Protein AF-A0A9P0MZ44-F1 (afdb_monomer)

pLDDT: mean 76.86, std 17.38, range [41.69, 95.56]

Sequence (91 aa):
MDCVQNLASCGDMRFFDIVFFLLYIVGFVLSKKDCPKQCDKTYNPVCGMVADKHGHWTKKIFKNECKMRNKNKCEKGKYIPCDSDLEPEEL

InterPro domains:
  IPR002350 Kazal domain [PS51465] (29-84)
  IPR036058 Kazal domain superfamily [SSF100895] (24-76)

Structure (mmCIF, N/CA/C/O backbone):
data_AF-A0A9P0MZ44-F1
#
_entry.id   AF-A0A9P0MZ44-F1
#
loop_
_atom_site.group_PDB
_atom_site.id
_atom_site.type_symbol
_atom_site.label_atom_id
_atom_site.label_alt_id
_atom_site.label_comp_id
_atom_site.label_asym_id
_atom_site.label_entity_id
_atom_site.label_seq_id
_atom_site.pdbx_PDB_ins_code
_atom_site.Cartn_x
_atom_site.Cartn_y
_atom_site.Cartn_z
_atom_site.occupancy
_atom_site.B_iso_or_equiv
_atom_site.auth_seq_id
_atom_site.auth_comp_id
_atom_site.auth_asym_id
_atom_site.auth_atom_id
_atom_site.pdbx_PDB_model_num
ATOM 1 N N . MET A 1 1 ? -12.314 20.856 -65.196 1.00 44.75 1 MET A N 1
ATOM 2 C CA . MET A 1 1 ? -11.976 19.834 -66.198 1.00 44.75 1 MET A CA 1
ATOM 3 C C . MET A 1 1 ? -10.769 19.077 -65.665 1.00 44.75 1 MET A C 1
ATOM 5 O O . MET A 1 1 ? -9.736 19.706 -65.519 1.00 44.75 1 MET A O 1
ATOM 9 N N . ASP A 1 2 ? -10.807 17.833 -65.198 1.00 41.69 2 ASP A N 1
ATOM 10 C CA . ASP A 1 2 ? -11.872 16.841 -65.050 1.00 41.69 2 ASP A CA 1
ATOM 11 C C . ASP A 1 2 ? -11.438 15.848 -63.955 1.00 41.69 2 ASP A C 1
ATOM 13 O O . ASP A 1 2 ? -10.277 15.447 -63.900 1.00 41.69 2 ASP A O 1
ATOM 17 N N . CYS A 1 3 ? -12.363 15.451 -63.079 1.00 48.16 3 CYS A N 1
ATOM 18 C CA . CYS A 1 3 ? -12.199 14.280 -62.219 1.00 48.16 3 CYS A CA 1
ATOM 19 C C . CYS A 1 3 ? -12.681 13.074 -63.042 1.00 48.16 3 CYS A C 1
ATOM 21 O O . CYS A 1 3 ? -13.888 12.905 -63.209 1.00 48.16 3 CYS A O 1
ATOM 23 N N . VAL A 1 4 ? -11.768 12.278 -63.612 1.00 52.56 4 VAL A N 1
ATOM 24 C CA . VAL A 1 4 ? -12.119 11.084 -64.404 1.00 52.56 4 VAL A CA 1
ATOM 25 C C . VAL A 1 4 ? -11.659 9.810 -63.699 1.00 52.56 4 VAL A C 1
ATOM 27 O O . VAL A 1 4 ? -10.472 9.548 -63.555 1.00 52.56 4 VAL A O 1
ATOM 30 N N . GLN A 1 5 ? -12.677 9.049 -63.289 1.00 56.38 5 GLN A N 1
ATOM 31 C CA . GLN A 1 5 ? -12.761 7.593 -63.142 1.00 56.38 5 GLN A CA 1
ATOM 32 C C . GLN A 1 5 ? -11.648 6.883 -62.358 1.00 56.38 5 GLN A C 1
ATOM 34 O O . GLN A 1 5 ? -10.677 6.398 -62.923 1.00 56.38 5 GLN A O 1
ATOM 39 N N . ASN A 1 6 ? -11.898 6.667 -61.066 1.00 41.94 6 ASN A N 1
ATOM 40 C CA . ASN A 1 6 ? -12.036 5.321 -60.497 1.00 41.94 6 ASN A CA 1
ATOM 41 C C . ASN A 1 6 ? -12.754 5.427 -59.139 1.00 41.94 6 ASN A C 1
ATOM 43 O O . ASN A 1 6 ? -12.535 6.371 -58.381 1.00 41.94 6 ASN A O 1
ATOM 47 N N . LEU A 1 7 ? -13.702 4.522 -58.887 1.00 49.25 7 LEU A N 1
ATOM 48 C CA . LEU A 1 7 ? -14.627 4.571 -57.753 1.00 49.25 7 LEU A CA 1
ATOM 49 C C . LEU A 1 7 ? -13.897 4.674 -56.395 1.00 49.25 7 LEU A C 1
ATOM 51 O O . LEU A 1 7 ? -13.044 3.849 -56.088 1.00 49.25 7 LEU A O 1
ATOM 55 N N . ALA A 1 8 ? -14.354 5.627 -55.572 1.00 45.31 8 ALA A N 1
ATOM 56 C CA . ALA A 1 8 ? -14.135 5.774 -54.126 1.00 45.31 8 ALA A CA 1
ATOM 57 C C . ALA A 1 8 ? -12.789 6.347 -53.633 1.00 45.31 8 ALA A C 1
ATOM 59 O O . ALA A 1 8 ? -12.041 5.664 -52.947 1.00 45.31 8 ALA A O 1
ATOM 60 N N . SER A 1 9 ? -12.526 7.644 -53.839 1.00 46.22 9 SER A N 1
ATOM 61 C CA . SER A 1 9 ? -11.701 8.408 -52.880 1.00 46.22 9 SER A CA 1
ATOM 62 C C . SER A 1 9 ? -11.864 9.923 -53.040 1.00 46.22 9 SER A C 1
ATOM 64 O O . SER A 1 9 ? -10.979 10.618 -53.527 1.00 46.22 9 SER A O 1
ATOM 66 N N . CYS A 1 10 ? -12.995 10.456 -52.586 1.00 49.00 10 CYS A N 1
ATOM 67 C CA . CYS A 1 10 ? -13.061 11.846 -52.128 1.00 49.00 10 CYS A CA 1
ATOM 68 C C . CYS A 1 10 ? -13.744 11.843 -50.750 1.00 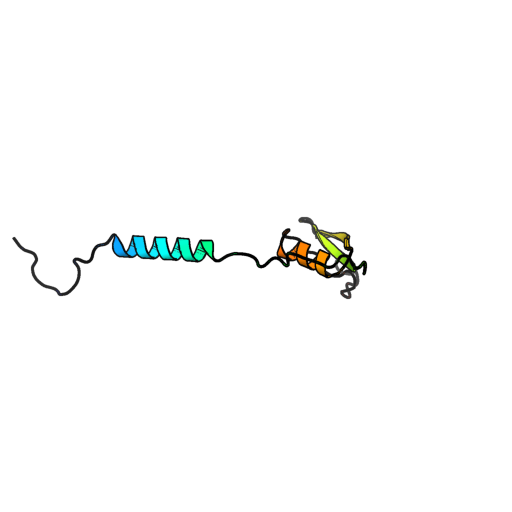49.00 10 CYS A C 1
ATOM 70 O O . CYS A 1 10 ? -14.831 12.378 -50.566 1.00 49.00 10 CYS A O 1
ATOM 72 N N . GLY A 1 11 ? -13.168 11.068 -49.822 1.00 46.88 11 GLY A N 1
ATOM 73 C CA . GLY A 1 11 ? -13.637 10.919 -48.445 1.00 46.88 11 GLY A CA 1
ATOM 74 C C . GLY A 1 11 ? -12.813 11.800 -47.510 1.00 46.88 11 GLY A C 1
ATOM 75 O O . GLY A 1 11 ? -11.591 11.706 -47.486 1.00 46.88 11 GLY A O 1
ATOM 76 N N . ASP A 1 12 ? -13.507 12.661 -46.778 1.00 57.72 12 ASP A N 1
ATOM 77 C CA . ASP A 1 12 ? -13.032 13.679 -45.839 1.00 57.72 12 ASP A CA 1
ATOM 78 C C . ASP A 1 12 ? -11.902 13.190 -44.901 1.00 57.72 12 ASP A C 1
ATOM 80 O O . ASP A 1 12 ? -12.135 12.482 -43.918 1.00 57.72 12 ASP A O 1
ATOM 84 N N . MET A 1 13 ? -10.655 13.585 -45.185 1.00 54.09 13 MET A N 1
ATOM 85 C CA . MET A 1 13 ? -9.450 13.167 -44.442 1.00 54.09 13 MET A CA 1
ATOM 86 C C . MET A 1 13 ? -9.512 13.540 -42.945 1.00 54.09 13 MET A C 1
ATOM 88 O O . MET A 1 13 ? -8.862 12.905 -4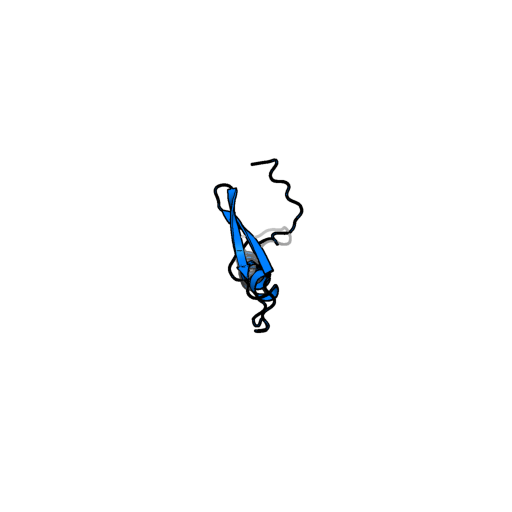2.124 1.00 54.09 13 MET A O 1
ATOM 92 N N . ARG A 1 14 ? -10.359 14.512 -42.568 1.00 60.66 14 ARG A N 1
ATOM 93 C CA . ARG A 1 14 ? -10.567 14.943 -41.174 1.00 60.66 14 ARG A CA 1
ATOM 94 C C . ARG A 1 14 ? -11.408 13.979 -40.341 1.00 60.66 14 ARG A C 1
ATOM 96 O O . ARG A 1 14 ? -11.347 14.026 -39.116 1.00 60.66 14 ARG A O 1
ATOM 103 N N . PHE A 1 15 ? -12.222 13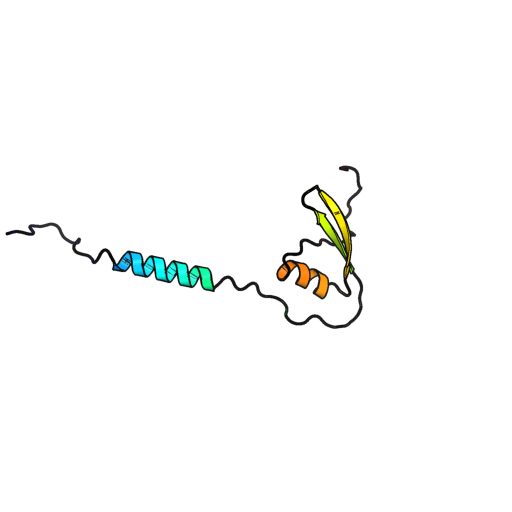.135 -40.974 1.00 63.06 15 PHE A N 1
ATOM 104 C CA . PHE A 1 15 ? -13.147 12.263 -40.253 1.00 63.06 15 PHE A CA 1
ATOM 105 C C . PHE A 1 15 ? -12.401 11.175 -39.473 1.00 63.06 15 PHE A C 1
ATOM 107 O O . PHE A 1 15 ? -12.694 10.938 -38.303 1.00 63.06 15 PHE A O 1
ATOM 114 N N . PHE A 1 16 ? -11.388 10.565 -40.093 1.00 64.06 16 PHE A N 1
ATOM 115 C CA . PHE A 1 16 ? -10.577 9.532 -39.450 1.00 64.06 16 PHE A CA 1
ATOM 116 C C . PHE A 1 16 ? -9.751 10.088 -38.288 1.00 64.06 16 PHE A C 1
ATOM 118 O O . PHE A 1 16 ? -9.727 9.465 -37.229 1.00 64.06 16 PHE A O 1
ATOM 125 N N . ASP A 1 17 ? -9.170 11.281 -38.428 1.00 72.00 17 ASP A N 1
ATOM 126 C CA . ASP A 1 17 ? -8.431 11.938 -37.342 1.00 72.00 17 ASP A CA 1
ATOM 127 C C . ASP A 1 17 ? -9.331 12.230 -36.137 1.00 72.00 17 ASP A C 1
ATOM 129 O O . ASP A 1 17 ? -8.954 11.959 -34.997 1.00 72.00 17 ASP A O 1
ATOM 133 N N . ILE A 1 18 ? -10.552 12.721 -36.378 1.00 74.81 18 ILE A N 1
ATOM 134 C CA . ILE A 1 18 ? -11.537 12.969 -35.317 1.00 74.81 18 ILE A CA 1
ATOM 135 C C . ILE A 1 18 ? -11.911 11.659 -34.618 1.00 74.81 18 ILE A C 1
ATOM 137 O O . ILE A 1 18 ? -11.951 11.614 -33.390 1.00 74.81 18 ILE A O 1
ATOM 141 N N . VAL A 1 19 ? -12.144 10.579 -35.367 1.00 82.25 19 VAL A N 1
ATOM 142 C CA . VAL A 1 19 ? -12.468 9.267 -34.790 1.00 82.25 19 VAL A CA 1
ATOM 143 C C . VAL A 1 19 ? -11.303 8.731 -33.957 1.00 82.25 19 VAL A C 1
ATOM 145 O O . VAL A 1 19 ? -11.523 8.295 -32.830 1.00 82.25 19 VAL A O 1
ATOM 148 N N . PHE A 1 20 ? -10.064 8.820 -34.445 1.00 78.62 20 PHE A N 1
ATOM 149 C CA . PHE A 1 20 ? -8.876 8.416 -33.687 1.00 78.62 20 PHE A CA 1
ATOM 150 C C . PHE A 1 20 ? -8.691 9.244 -32.414 1.00 78.62 20 PHE A C 1
ATOM 152 O O . PHE A 1 20 ? -8.431 8.676 -31.354 1.00 78.62 20 PHE A O 1
ATOM 159 N N . PHE A 1 21 ? -8.882 10.564 -32.484 1.00 77.12 21 PHE A N 1
ATOM 160 C CA . PHE A 1 21 ? -8.844 11.431 -31.308 1.00 77.12 21 PHE A CA 1
ATOM 161 C C . PHE A 1 21 ? -9.932 11.064 -30.299 1.00 77.12 21 PHE A C 1
ATOM 163 O O . PHE A 1 21 ? -9.642 10.935 -29.113 1.00 77.12 21 PHE A O 1
ATOM 170 N N . LEU A 1 22 ? -11.170 10.839 -30.743 1.00 77.88 22 LEU A N 1
ATOM 171 C CA . LEU A 1 22 ? -12.264 10.442 -29.857 1.00 77.88 22 LEU A CA 1
ATOM 172 C C . LEU A 1 22 ? -12.005 9.074 -29.216 1.00 77.88 22 LEU A C 1
ATOM 174 O O . LEU A 1 22 ? -12.194 8.928 -28.011 1.00 77.88 22 LEU A O 1
ATOM 178 N N . LEU A 1 23 ? -11.501 8.098 -29.974 1.00 78.50 23 LEU A N 1
ATOM 179 C CA . LEU A 1 23 ? -11.111 6.789 -29.445 1.00 78.50 23 LEU A CA 1
ATOM 180 C C . LEU A 1 23 ? -9.953 6.895 -28.445 1.00 78.50 23 LEU A C 1
ATOM 182 O O . LEU A 1 23 ? -9.981 6.231 -27.410 1.00 78.50 23 LEU A O 1
ATOM 186 N N . TYR A 1 24 ? -8.970 7.760 -28.704 1.00 77.19 24 TYR A N 1
ATOM 187 C CA . TYR A 1 24 ? -7.851 8.005 -27.795 1.00 77.19 24 TYR A CA 1
ATOM 188 C C . TYR A 1 24 ? -8.313 8.663 -26.489 1.00 77.19 24 TYR A C 1
ATOM 190 O O . TYR A 1 24 ? -7.940 8.218 -25.405 1.00 77.19 24 TYR A O 1
ATOM 198 N N . ILE A 1 25 ? -9.178 9.678 -26.568 1.00 72.62 25 ILE A N 1
ATOM 199 C CA . ILE A 1 25 ? -9.750 10.350 -25.394 1.00 72.62 25 ILE A CA 1
ATOM 200 C C . ILE A 1 25 ? -10.622 9.382 -24.583 1.00 72.62 25 ILE A C 1
ATOM 202 O O . ILE A 1 25 ? -10.472 9.304 -23.364 1.00 72.62 25 ILE A O 1
ATOM 206 N N . VAL A 1 26 ? -11.484 8.593 -25.233 1.00 72.88 26 VAL A N 1
ATOM 207 C CA . VAL A 1 26 ? -12.315 7.582 -24.555 1.00 72.88 26 VAL A CA 1
ATOM 208 C C . VAL A 1 26 ? -11.444 6.502 -23.903 1.00 72.88 26 VAL A C 1
ATOM 210 O O . VAL A 1 26 ? -11.661 6.162 -22.738 1.00 72.88 26 VAL A O 1
ATOM 213 N N . GLY A 1 27 ? -10.416 6.014 -24.605 1.00 67.44 27 GLY A N 1
ATOM 214 C CA . GLY A 1 27 ? -9.462 5.036 -24.079 1.00 67.44 27 GLY A CA 1
ATOM 215 C C . GLY A 1 27 ? -8.660 5.559 -22.884 1.00 67.44 27 GLY A C 1
ATOM 216 O O . GLY A 1 27 ? -8.442 4.831 -21.917 1.00 67.44 27 GLY A O 1
ATOM 217 N N . PHE A 1 28 ? -8.279 6.838 -22.900 1.00 62.75 28 PHE A N 1
ATOM 218 C CA . PHE A 1 28 ? -7.542 7.471 -21.807 1.00 62.75 28 PHE A CA 1
ATOM 219 C C . PHE A 1 28 ? -8.406 7.678 -20.549 1.00 62.75 28 PHE A C 1
ATOM 221 O O . PHE A 1 28 ? -7.932 7.492 -19.426 1.00 62.75 28 PHE A O 1
ATOM 228 N N . VAL A 1 29 ? -9.690 8.016 -20.709 1.00 63.44 29 VAL A N 1
ATOM 229 C CA . VAL A 1 29 ? -10.603 8.319 -19.589 1.00 63.44 29 VAL A CA 1
ATOM 230 C C . VAL A 1 29 ? -11.003 7.071 -18.784 1.00 63.44 29 VAL A C 1
ATOM 232 O O . VAL A 1 29 ? -11.266 7.173 -17.582 1.00 63.44 29 VAL A O 1
ATOM 235 N N . LEU A 1 30 ? -11.010 5.885 -19.398 1.00 59.03 30 LEU A N 1
ATOM 236 C CA . LEU A 1 30 ? -11.476 4.637 -18.773 1.00 59.03 30 LEU A CA 1
ATOM 237 C C . LEU A 1 30 ? -10.483 3.981 -17.796 1.00 59.03 30 LEU A C 1
ATOM 239 O O . LEU A 1 30 ? -10.823 2.991 -17.153 1.00 59.03 30 LEU A O 1
ATOM 243 N N . SER A 1 31 ? -9.285 4.537 -17.598 1.00 60.81 31 SER A N 1
ATOM 244 C CA . SER A 1 31 ? -8.290 3.982 -16.668 1.00 60.81 31 SER A CA 1
ATOM 245 C C . SER A 1 31 ? -8.519 4.432 -15.213 1.00 60.81 31 SER A C 1
ATOM 247 O O . SER A 1 31 ? -7.633 4.982 -14.554 1.00 60.81 31 SER A O 1
ATOM 249 N N . LYS A 1 32 ? -9.728 4.233 -14.670 1.00 61.00 32 LYS A N 1
ATOM 250 C CA . LYS A 1 32 ? -9.955 4.423 -13.228 1.00 61.00 32 LYS A CA 1
ATOM 251 C C . LYS A 1 32 ? -9.534 3.162 -12.482 1.00 61.00 32 LYS A C 1
ATOM 253 O O . LYS A 1 32 ? -10.159 2.119 -12.598 1.00 61.00 32 LYS A O 1
ATOM 258 N N . LYS A 1 33 ? -8.462 3.263 -11.692 1.00 65.38 33 LYS A N 1
ATOM 259 C CA . LYS A 1 33 ? -8.077 2.207 -10.748 1.00 65.38 33 LYS A CA 1
ATOM 260 C C . LYS A 1 33 ? -9.1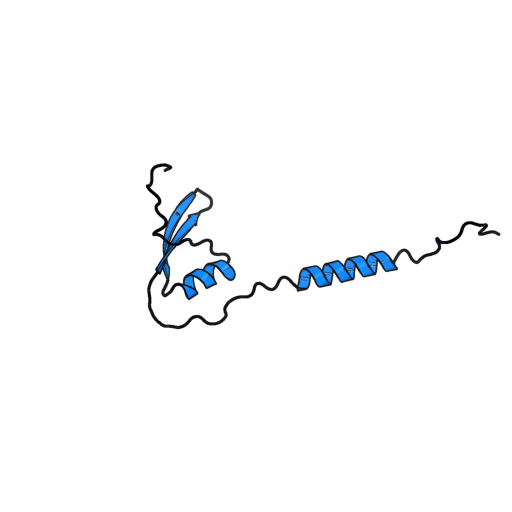51 2.098 -9.671 1.00 65.38 33 LYS A C 1
ATOM 262 O O . LYS A 1 33 ? -9.317 3.029 -8.882 1.00 65.38 33 LYS A O 1
ATOM 267 N N . ASP A 1 34 ? -9.857 0.972 -9.637 1.00 73.44 34 ASP A N 1
ATOM 268 C CA . ASP A 1 34 ? -10.836 0.684 -8.594 1.00 73.44 34 ASP A CA 1
ATOM 269 C C . ASP A 1 34 ? -10.139 0.518 -7.245 1.00 73.44 34 ASP A C 1
ATOM 271 O O . ASP A 1 34 ? -9.551 -0.512 -6.895 1.00 73.44 34 ASP A O 1
ATOM 275 N N . CYS A 1 35 ? -10.189 1.608 -6.494 1.00 77.94 35 CYS A N 1
ATOM 276 C CA . CYS A 1 35 ? -9.673 1.713 -5.152 1.00 77.94 35 CYS A CA 1
ATOM 277 C C . CYS A 1 35 ? -10.744 1.304 -4.142 1.00 77.94 35 CYS A C 1
ATOM 279 O O . CYS A 1 35 ? -11.797 1.949 -4.108 1.00 77.94 35 CYS A O 1
ATOM 281 N N . PRO A 1 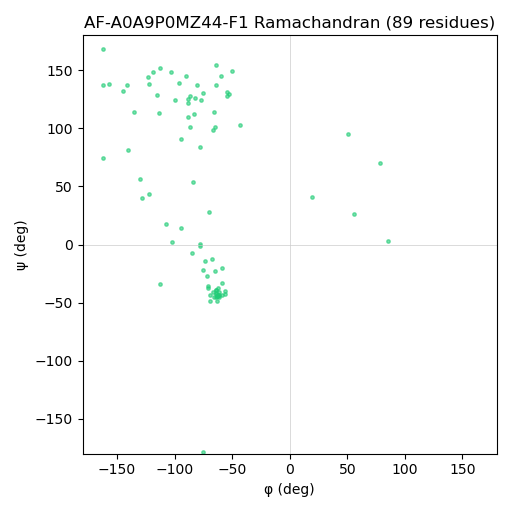36 ? -10.503 0.289 -3.289 1.00 70.69 36 PRO A N 1
ATOM 282 C CA . PRO A 1 36 ? -11.427 -0.030 -2.210 1.00 70.69 36 PRO A CA 1
ATOM 283 C C . PRO A 1 36 ? -11.468 1.149 -1.228 1.00 70.69 36 PRO A C 1
ATOM 285 O O . PRO A 1 36 ? -10.569 1.342 -0.415 1.00 70.69 36 PRO A O 1
ATOM 288 N N . LYS A 1 37 ? -12.514 1.979 -1.329 1.00 71.06 37 LYS A N 1
ATOM 289 C CA . LYS A 1 37 ? -12.620 3.250 -0.589 1.00 71.06 37 LYS A CA 1
ATOM 290 C C . LYS A 1 37 ? -12.703 3.071 0.927 1.00 71.06 37 LYS A C 1
ATOM 292 O O . LYS A 1 37 ? -12.393 4.010 1.657 1.00 71.06 37 LYS A O 1
ATOM 297 N N . GLN A 1 38 ? -13.129 1.907 1.412 1.00 81.25 38 GLN A N 1
ATOM 298 C CA . GLN A 1 38 ? -13.335 1.678 2.838 1.00 81.25 38 GLN A CA 1
ATOM 299 C C . GLN A 1 38 ? -12.746 0.337 3.260 1.00 81.25 38 GLN A C 1
ATOM 301 O O . GLN A 1 38 ? -13.205 -0.723 2.853 1.00 81.25 38 GLN A O 1
ATOM 306 N N . CYS A 1 39 ? -11.718 0.418 4.100 1.00 88.75 39 CYS A N 1
ATOM 307 C CA . CYS A 1 39 ? -11.294 -0.700 4.925 1.00 88.75 39 CYS A CA 1
ATOM 308 C C . CYS A 1 39 ? -11.932 -0.547 6.294 1.00 88.75 39 CYS A C 1
ATOM 310 O O . CYS A 1 39 ? -11.926 0.555 6.855 1.00 88.75 39 CYS A O 1
ATOM 312 N N . ASP A 1 40 ? -12.389 -1.666 6.833 1.00 88.12 40 ASP A N 1
ATOM 313 C CA . ASP A 1 40 ? -12.746 -1.805 8.233 1.00 88.12 40 ASP A CA 1
ATOM 314 C C . ASP A 1 40 ? -11.620 -1.286 9.158 1.00 88.12 40 ASP A C 1
ATOM 316 O O . ASP A 1 40 ? -10.426 -1.280 8.817 1.00 88.12 40 ASP A O 1
ATOM 320 N N . LYS A 1 41 ? -12.035 -0.780 10.321 1.00 88.69 41 LYS A N 1
ATOM 321 C CA . LYS A 1 41 ? -11.181 -0.297 11.404 1.00 88.69 41 LYS A CA 1
ATOM 322 C C . LYS A 1 41 ? -10.714 -1.423 12.333 1.00 88.69 41 LYS A C 1
ATOM 324 O O . LYS A 1 41 ? -9.864 -1.134 13.174 1.00 88.69 41 LYS A O 1
ATOM 329 N N . THR A 1 42 ? -11.208 -2.656 12.182 1.00 94.12 42 THR A N 1
ATOM 330 C CA . THR A 1 42 ? -10.726 -3.816 12.944 1.00 94.12 42 THR A CA 1
ATOM 331 C C . THR A 1 42 ? -9.217 -3.942 12.824 1.00 94.12 42 THR A C 1
ATOM 333 O O . THR A 1 42 ? -8.636 -3.887 11.731 1.00 94.12 42 THR A O 1
ATOM 336 N N . TYR A 1 43 ? -8.579 -4.069 13.981 1.00 94.38 43 TYR A N 1
ATOM 337 C CA . TYR A 1 43 ? -7.144 -4.227 14.090 1.00 94.38 43 TYR A CA 1
ATOM 338 C C . TYR A 1 43 ? -6.800 -5.714 14.010 1.00 94.38 43 TYR A C 1
ATOM 340 O O . TYR A 1 43 ? -7.106 -6.474 14.922 1.00 94.38 43 TYR A O 1
ATOM 348 N N . ASN A 1 44 ? -6.187 -6.113 12.902 1.00 94.88 44 ASN A N 1
ATOM 349 C CA . ASN A 1 44 ? -5.668 -7.455 12.670 1.00 94.88 44 ASN A CA 1
ATOM 350 C C . ASN A 1 44 ? -4.326 -7.304 11.938 1.00 94.88 44 ASN A C 1
ATOM 352 O O . ASN A 1 44 ? -4.310 -7.292 10.706 1.00 94.88 44 ASN A O 1
ATOM 356 N N . PRO A 1 45 ? -3.234 -7.021 12.664 1.00 94.56 45 PRO A N 1
ATOM 357 C CA . PRO A 1 45 ? -2.017 -6.491 12.072 1.00 94.56 45 PRO A CA 1
ATOM 358 C C . PRO A 1 45 ? -1.372 -7.484 11.105 1.00 94.56 45 PRO A C 1
ATOM 360 O O . PRO A 1 45 ? -1.248 -8.665 11.407 1.00 94.56 45 PRO A O 1
ATOM 363 N N . VAL A 1 46 ? -0.914 -6.981 9.958 1.00 94.62 46 VAL A N 1
ATOM 364 C CA . VAL A 1 46 ? -0.183 -7.777 8.961 1.00 94.62 46 VAL A CA 1
ATOM 365 C C . VAL A 1 46 ? 1.176 -7.152 8.674 1.00 94.62 46 VAL A C 1
ATOM 367 O O . VAL A 1 46 ? 1.312 -5.922 8.646 1.00 94.62 46 VAL A O 1
ATOM 370 N N . CYS A 1 47 ? 2.183 -7.993 8.447 1.00 95.31 47 CYS A N 1
ATOM 371 C CA . CYS A 1 47 ? 3.508 -7.555 8.027 1.00 95.31 47 CYS A CA 1
ATOM 372 C C . CYS A 1 47 ? 3.563 -7.463 6.500 1.00 95.31 47 CYS A C 1
ATOM 374 O O . CYS A 1 47 ? 3.264 -8.433 5.809 1.00 95.31 47 CYS A O 1
ATOM 376 N N . GLY A 1 48 ? 3.953 -6.297 5.982 1.00 94.81 48 GLY A N 1
ATOM 377 C CA . GLY A 1 48 ? 4.258 -6.100 4.571 1.00 94.81 48 GLY A CA 1
ATOM 378 C C . GLY A 1 48 ? 5.684 -5.594 4.385 1.00 94.81 48 GLY A C 1
ATOM 379 O O . GLY A 1 48 ? 6.120 -4.702 5.109 1.00 94.81 48 GLY A O 1
ATOM 380 N N . MET A 1 49 ? 6.404 -6.106 3.396 1.00 94.56 49 MET A N 1
ATOM 381 C CA . MET A 1 49 ? 7.745 -5.663 3.027 1.00 94.56 49 MET A CA 1
ATOM 382 C C . MET A 1 49 ? 7.787 -5.140 1.599 1.00 94.56 49 MET A C 1
ATOM 384 O O . MET A 1 49 ? 7.013 -5.568 0.749 1.00 94.56 49 MET A O 1
ATOM 388 N N . VAL A 1 50 ? 8.662 -4.177 1.338 1.00 94.62 50 VAL A N 1
ATOM 389 C CA . VAL A 1 50 ? 8.842 -3.583 0.013 1.00 94.62 50 VAL A CA 1
ATOM 390 C C . VAL A 1 50 ? 10.321 -3.319 -0.230 1.00 94.62 50 VAL A C 1
ATOM 392 O O . VAL A 1 50 ? 11.008 -2.835 0.669 1.00 94.62 50 VAL A O 1
ATOM 395 N N . ALA A 1 51 ? 10.796 -3.636 -1.431 1.00 93.50 51 ALA A N 1
ATOM 396 C CA . ALA A 1 51 ? 12.136 -3.282 -1.874 1.00 93.50 51 ALA A CA 1
ATOM 397 C C . ALA A 1 51 ? 12.170 -1.824 -2.351 1.00 93.50 51 ALA A C 1
ATOM 399 O O . ALA A 1 51 ? 11.262 -1.361 -3.056 1.00 93.50 51 ALA A O 1
ATOM 400 N N . ASP A 1 52 ? 13.213 -1.095 -1.972 1.00 90.44 52 ASP A N 1
ATOM 401 C CA . ASP A 1 52 ? 13.511 0.200 -2.564 1.00 90.44 52 ASP A CA 1
ATOM 402 C C . ASP A 1 52 ? 14.111 0.047 -3.978 1.00 90.44 52 ASP A C 1
ATOM 404 O O . ASP A 1 52 ? 14.256 -1.048 -4.524 1.00 90.44 52 ASP A O 1
ATOM 408 N N . LYS A 1 53 ? 14.452 1.174 -4.608 1.00 91.56 53 LYS A N 1
ATOM 409 C CA . LYS A 1 53 ? 15.069 1.191 -5.945 1.00 91.56 53 LYS A CA 1
ATOM 410 C C . LYS A 1 53 ? 16.493 0.608 -5.984 1.00 91.56 53 LYS A C 1
ATOM 412 O O . LYS A 1 53 ? 17.014 0.404 -7.073 1.00 91.56 53 LYS A O 1
ATOM 417 N N . HIS A 1 54 ? 17.109 0.401 -4.823 1.00 92.81 54 HIS A N 1
ATOM 418 C CA . HIS A 1 54 ? 18.440 -0.171 -4.633 1.00 92.81 54 HIS A CA 1
ATOM 419 C C . HIS A 1 54 ? 18.379 -1.640 -4.183 1.00 92.81 54 HIS A C 1
ATOM 421 O O . HIS A 1 54 ? 19.422 -2.240 -3.960 1.00 92.81 54 HIS A O 1
ATOM 427 N N . GLY A 1 55 ? 17.180 -2.226 -4.069 1.00 88.12 55 GLY A N 1
ATOM 428 C CA . GLY A 1 55 ? 16.986 -3.607 -3.629 1.00 88.12 55 GLY A CA 1
ATOM 429 C C . GLY A 1 55 ? 16.919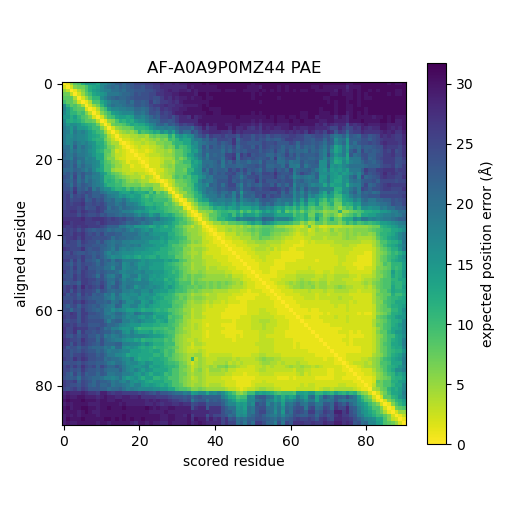 -3.786 -2.110 1.00 88.12 55 GLY A C 1
ATOM 430 O O . GLY A 1 55 ? 16.771 -4.911 -1.645 1.00 88.12 55 GLY A O 1
ATOM 431 N N . HIS A 1 56 ? 16.967 -2.716 -1.312 1.00 91.44 56 HIS A N 1
ATOM 432 C CA . HIS A 1 56 ? 16.865 -2.834 0.140 1.00 91.44 56 HIS A CA 1
ATOM 433 C C . HIS A 1 56 ? 15.420 -3.078 0.575 1.00 91.44 56 HIS A C 1
ATOM 435 O O . HIS A 1 56 ? 14.517 -2.280 0.302 1.00 91.44 56 HIS A O 1
ATOM 441 N N . TRP A 1 57 ? 15.207 -4.162 1.315 1.00 90.00 57 TRP A N 1
ATOM 442 C CA . TRP A 1 57 ? 13.901 -4.527 1.847 1.00 90.00 57 TRP A CA 1
ATOM 443 C C . TRP A 1 57 ? 13.576 -3.769 3.132 1.00 90.00 57 TRP A C 1
ATOM 445 O O . TRP A 1 57 ? 14.303 -3.828 4.120 1.00 90.00 57 TRP A O 1
ATOM 455 N N . THR A 1 58 ? 12.426 -3.096 3.144 1.00 92.00 58 THR A N 1
ATOM 456 C CA . THR A 1 58 ? 11.886 -2.428 4.333 1.00 92.00 58 THR A CA 1
ATOM 457 C C . THR A 1 58 ? 10.584 -3.085 4.759 1.00 92.00 58 THR A C 1
ATOM 459 O O . THR A 1 58 ? 9.658 -3.215 3.957 1.00 92.00 58 THR A O 1
ATOM 462 N N . LYS A 1 59 ? 10.489 -3.454 6.040 1.00 94.12 59 LYS A N 1
ATOM 463 C CA . LYS A 1 59 ? 9.277 -4.019 6.647 1.00 94.12 59 LYS A CA 1
ATOM 464 C C . LYS A 1 59 ? 8.387 -2.916 7.222 1.00 94.12 59 LYS A C 1
ATOM 466 O O . LYS A 1 59 ? 8.865 -1.920 7.761 1.00 94.12 59 LYS A O 1
ATOM 471 N N . LYS A 1 60 ? 7.074 -3.108 7.129 1.00 94.88 60 LYS A N 1
ATOM 472 C CA . LYS A 1 60 ? 6.050 -2.213 7.666 1.00 94.88 60 LYS A CA 1
ATOM 473 C C . LYS A 1 60 ? 4.855 -3.012 8.168 1.00 94.88 60 LYS A C 1
ATOM 475 O O . LYS A 1 60 ? 4.301 -3.838 7.448 1.00 94.88 60 LYS A O 1
ATOM 480 N N . ILE A 1 61 ? 4.407 -2.694 9.378 1.00 95.31 61 ILE A N 1
ATOM 481 C CA . ILE A 1 61 ? 3.175 -3.254 9.933 1.00 95.31 61 ILE A CA 1
ATOM 482 C C . ILE A 1 61 ? 1.982 -2.409 9.483 1.00 95.31 61 ILE A C 1
ATOM 484 O O . ILE A 1 61 ? 1.961 -1.184 9.639 1.00 95.31 61 ILE A O 1
ATOM 488 N N . PHE A 1 62 ? 0.978 -3.067 8.914 1.00 94.75 62 PHE A N 1
ATOM 489 C CA . PHE A 1 62 ? -0.302 -2.466 8.560 1.00 94.75 62 PHE A CA 1
ATOM 490 C C . PHE A 1 62 ? -1.364 -2.873 9.575 1.00 94.75 62 PHE A C 1
ATOM 492 O O . PHE A 1 62 ? -1.332 -3.979 10.098 1.00 94.75 62 PHE A O 1
ATOM 499 N N . LYS A 1 63 ? -2.346 -1.995 9.819 1.00 95.56 63 LYS A N 1
ATOM 500 C CA . LYS A 1 63 ? -3.444 -2.263 10.769 1.00 95.56 63 LYS A CA 1
ATOM 501 C C . LYS A 1 63 ? -4.264 -3.508 10.415 1.00 95.56 63 LYS A C 1
ATOM 503 O O . LYS A 1 63 ? -4.796 -4.140 11.317 1.00 95.56 63 LYS A O 1
ATOM 508 N N . ASN A 1 64 ? -4.413 -3.787 9.119 1.00 93.81 64 ASN A N 1
ATOM 509 C CA . ASN A 1 64 ? -5.046 -4.981 8.570 1.00 93.81 64 ASN A CA 1
ATOM 510 C C . ASN A 1 64 ? -4.671 -5.186 7.096 1.00 93.81 64 ASN A C 1
ATOM 512 O O . ASN A 1 64 ? -4.127 -4.281 6.450 1.00 93.81 64 ASN A O 1
ATOM 516 N N . GLU A 1 65 ? -4.988 -6.369 6.564 1.00 93.12 65 GLU A N 1
ATOM 517 C CA . GLU A 1 65 ? -4.724 -6.751 5.170 1.00 93.12 65 GLU A CA 1
ATOM 518 C C . GLU A 1 65 ? -5.342 -5.766 4.170 1.00 93.12 65 GLU A C 1
ATOM 520 O O . GLU A 1 65 ? -4.701 -5.369 3.194 1.00 93.12 65 GLU A O 1
ATOM 525 N N . CYS A 1 66 ? -6.560 -5.288 4.439 1.00 93.44 66 CYS A N 1
ATOM 526 C CA . CYS A 1 66 ? -7.216 -4.321 3.567 1.00 93.44 66 CYS A CA 1
ATOM 527 C C . CYS A 1 66 ? -6.386 -3.038 3.427 1.00 93.44 66 CYS A C 1
ATOM 529 O O . CYS A 1 66 ? -6.208 -2.541 2.314 1.00 93.44 66 CYS A O 1
ATOM 531 N N . LYS A 1 67 ? -5.819 -2.512 4.523 1.00 94.25 67 LYS A N 1
ATOM 532 C CA . LYS A 1 67 ? -4.966 -1.311 4.476 1.00 94.25 67 LYS A CA 1
ATOM 533 C C . LYS A 1 67 ? -3.695 -1.536 3.660 1.00 94.25 67 LYS A C 1
ATOM 535 O O . LYS A 1 67 ? -3.312 -0.642 2.906 1.00 94.25 67 LYS A O 1
ATOM 540 N N . MET A 1 68 ? -3.075 -2.709 3.771 1.00 93.50 68 MET A N 1
ATOM 541 C CA . MET A 1 68 ? -1.920 -3.077 2.948 1.00 93.50 68 MET A CA 1
ATOM 542 C C . MET A 1 68 ? -2.298 -3.152 1.460 1.00 93.50 68 MET A C 1
ATOM 544 O O . MET A 1 68 ? -1.669 -2.509 0.618 1.00 93.50 68 MET A O 1
ATOM 548 N N . ARG A 1 69 ? -3.391 -3.848 1.127 1.00 91.88 69 ARG A N 1
ATOM 549 C CA . ARG A 1 69 ? -3.900 -3.974 -0.248 1.00 91.88 69 ARG A CA 1
ATOM 550 C C . ARG A 1 69 ? -4.292 -2.622 -0.849 1.00 91.88 69 ARG A C 1
ATOM 552 O O . ARG A 1 69 ? -3.995 -2.358 -2.014 1.00 91.88 69 ARG A O 1
ATOM 559 N N . ASN A 1 70 ? -4.921 -1.751 -0.063 1.00 92.69 70 ASN A N 1
ATOM 560 C CA . ASN A 1 70 ? -5.281 -0.401 -0.487 1.00 92.69 70 ASN A CA 1
ATOM 561 C C . ASN A 1 70 ? -4.035 0.445 -0.781 1.00 92.69 70 ASN A C 1
ATOM 563 O O . ASN A 1 70 ? -3.984 1.123 -1.806 1.00 92.69 70 ASN A O 1
ATOM 567 N N . LYS A 1 71 ? -2.994 0.342 0.059 1.00 92.81 71 LYS A N 1
ATOM 568 C CA . LYS A 1 71 ? -1.707 1.004 -0.191 1.00 92.81 71 LYS A CA 1
ATOM 569 C C . LYS A 1 71 ? -1.133 0.591 -1.551 1.00 92.81 71 LYS A C 1
ATOM 571 O O . LYS A 1 71 ? -0.683 1.451 -2.304 1.00 92.81 71 LYS A O 1
ATOM 576 N N . ASN A 1 72 ? -1.213 -0.693 -1.900 1.00 92.31 72 ASN A N 1
ATOM 577 C CA . ASN A 1 72 ? -0.722 -1.188 -3.186 1.00 92.31 72 ASN A CA 1
ATOM 578 C C . ASN A 1 72 ? -1.564 -0.714 -4.377 1.00 92.31 72 ASN A C 1
ATOM 580 O O . ASN A 1 72 ? -1.028 -0.193 -5.353 1.00 92.31 72 ASN A O 1
ATOM 584 N N . LYS A 1 73 ? -2.892 -0.847 -4.292 1.00 89.75 73 LYS A N 1
ATOM 585 C CA . LYS A 1 73 ? -3.795 -0.509 -5.404 1.00 89.75 73 LYS A CA 1
ATOM 586 C C . LYS A 1 73 ? -3.894 0.997 -5.667 1.00 89.75 73 LYS A C 1
ATOM 588 O O . LYS A 1 73 ? -3.985 1.407 -6.823 1.00 89.75 73 LYS A O 1
ATOM 593 N N . CYS A 1 74 ? -3.853 1.814 -4.615 1.00 89.00 74 CYS A N 1
ATOM 594 C CA . CYS A 1 74 ? -4.240 3.228 -4.686 1.00 89.00 74 CYS A CA 1
ATOM 595 C C . CYS A 1 74 ? -3.089 4.194 -4.480 1.00 89.00 74 CYS A C 1
ATOM 597 O O . CYS A 1 74 ? -3.042 5.253 -5.097 1.00 89.00 74 CYS A O 1
ATOM 599 N N . GLU A 1 75 ? -2.136 3.817 -3.637 1.00 89.31 75 GLU A N 1
ATOM 600 C CA . GLU A 1 75 ? -1.016 4.677 -3.260 1.00 89.31 75 GLU A CA 1
ATOM 601 C C . 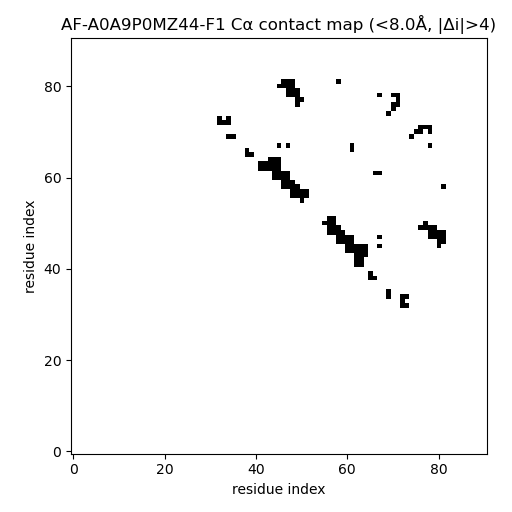GLU A 1 75 ? 0.293 4.200 -3.901 1.00 89.31 75 GLU A C 1
ATOM 603 O O . GLU A 1 75 ? 1.376 4.579 -3.460 1.00 89.31 75 GLU A O 1
ATOM 608 N N . LYS A 1 76 ? 0.188 3.364 -4.948 1.00 89.56 76 LYS A N 1
ATOM 609 C CA . LYS A 1 76 ? 1.311 2.794 -5.712 1.00 89.56 76 LYS A CA 1
ATOM 610 C C . LYS A 1 76 ? 2.317 2.027 -4.838 1.00 89.56 76 LYS A C 1
ATOM 612 O O . LYS A 1 76 ? 3.491 1.929 -5.187 1.00 89.56 76 LYS A O 1
ATOM 617 N N . GLY A 1 77 ? 1.867 1.493 -3.702 1.00 91.44 77 GLY A N 1
ATOM 618 C CA . GLY A 1 77 ? 2.667 0.595 -2.876 1.00 91.44 77 GLY A CA 1
ATOM 619 C C . GLY A 1 77 ? 2.998 -0.708 -3.609 1.00 91.44 77 GLY A C 1
ATOM 620 O O . GLY A 1 77 ? 2.269 -1.140 -4.501 1.00 91.44 77 GLY A O 1
ATOM 621 N N . LYS A 1 78 ? 4.100 -1.342 -3.210 1.00 94.00 78 LYS A N 1
ATOM 622 C CA . LYS A 1 78 ? 4.522 -2.665 -3.695 1.00 94.00 78 LYS A CA 1
ATOM 623 C C . LYS A 1 78 ? 4.812 -3.604 -2.522 1.00 94.00 78 LYS A C 1
ATOM 625 O O . LYS A 1 78 ? 5.806 -4.315 -2.521 1.00 94.00 78 LYS A O 1
ATOM 630 N N . TYR A 1 79 ? 3.983 -3.532 -1.484 1.00 94.50 79 TYR A N 1
ATOM 631 C CA . TYR A 1 79 ? 4.169 -4.337 -0.283 1.00 94.50 79 TYR A CA 1
ATOM 632 C C . TYR A 1 79 ? 3.754 -5.788 -0.545 1.00 94.50 79 TYR A C 1
ATOM 634 O O . TYR A 1 79 ? 2.640 -6.021 -1.018 1.00 94.50 79 TYR A O 1
ATOM 642 N N . ILE A 1 80 ? 4.603 -6.744 -0.184 1.00 93.38 80 ILE A N 1
ATOM 643 C CA . ILE A 1 80 ? 4.321 -8.188 -0.168 1.00 93.38 80 ILE A CA 1
ATOM 644 C C . ILE A 1 80 ? 4.306 -8.701 1.282 1.00 93.38 80 ILE A C 1
ATOM 646 O O . ILE A 1 80 ? 4.947 -8.074 2.123 1.00 93.38 80 ILE A O 1
ATOM 650 N N . PRO A 1 81 ? 3.563 -9.768 1.625 1.00 92.94 81 PRO A N 1
ATOM 651 C CA . PRO A 1 81 ? 3.561 -10.320 2.982 1.00 92.94 81 PRO A CA 1
ATOM 652 C C . PRO A 1 81 ? 4.959 -10.776 3.413 1.00 92.94 81 PRO A C 1
ATOM 654 O O . PRO A 1 81 ? 5.715 -11.267 2.586 1.00 92.94 81 PRO A O 1
ATOM 657 N N . CYS A 1 82 ? 5.305 -10.621 4.692 1.00 88.25 82 CYS A N 1
ATOM 658 C CA . CYS A 1 82 ? 6.642 -10.973 5.193 1.00 88.25 82 CYS A CA 1
ATOM 659 C C . CYS A 1 82 ? 6.909 -12.487 5.308 1.00 88.25 82 CYS A C 1
ATOM 661 O O . CYS A 1 82 ? 8.067 -12.859 5.453 1.00 88.25 82 CYS A O 1
ATOM 663 N N . ASP A 1 83 ? 5.871 -13.327 5.231 1.00 75.81 83 ASP A N 1
ATOM 664 C CA . ASP A 1 83 ? 5.949 -14.786 5.438 1.00 75.81 83 ASP A CA 1
ATOM 665 C C . ASP A 1 83 ? 6.127 -15.582 4.137 1.00 75.81 83 ASP A C 1
ATOM 667 O O . ASP A 1 83 ? 5.913 -16.787 4.102 1.00 75.81 83 ASP A O 1
ATOM 671 N N . SER A 1 84 ? 6.484 -14.925 3.035 1.00 61.81 84 SER A N 1
ATOM 672 C CA . SER A 1 84 ? 6.842 -15.633 1.810 1.00 61.81 84 SER A CA 1
ATOM 673 C C . SER A 1 84 ? 8.260 -16.180 1.952 1.00 61.81 84 SER A C 1
ATOM 675 O O . SER A 1 84 ? 9.168 -15.457 1.564 1.00 61.81 84 SER A O 1
ATOM 677 N N . ASP A 1 85 ? 8.432 -17.351 2.578 1.00 58.38 85 ASP A N 1
ATOM 678 C CA . ASP A 1 85 ? 9.515 -18.357 2.439 1.00 58.38 85 ASP A CA 1
ATOM 679 C C . ASP A 1 85 ? 10.863 -17.914 1.811 1.00 58.38 85 ASP A C 1
ATOM 681 O O . ASP A 1 85 ? 11.466 -18.627 1.013 1.00 58.38 85 ASP A O 1
ATOM 685 N N . LEU A 1 86 ? 11.359 -16.726 2.152 1.00 55.34 86 LEU A N 1
ATOM 686 C CA . LEU A 1 86 ? 12.618 -16.176 1.672 1.00 55.34 86 LEU A CA 1
ATOM 687 C C . LEU A 1 86 ? 13.663 -16.522 2.716 1.00 55.34 86 LEU A C 1
ATOM 689 O O . LEU A 1 86 ? 13.892 -15.776 3.673 1.00 55.34 86 LEU A O 1
ATOM 693 N N . GLU A 1 87 ? 14.295 -17.671 2.508 1.00 51.41 87 GLU A N 1
ATOM 694 C CA . GLU A 1 87 ? 15.664 -17.851 2.957 1.00 51.41 87 GLU A CA 1
ATOM 695 C C . GLU A 1 87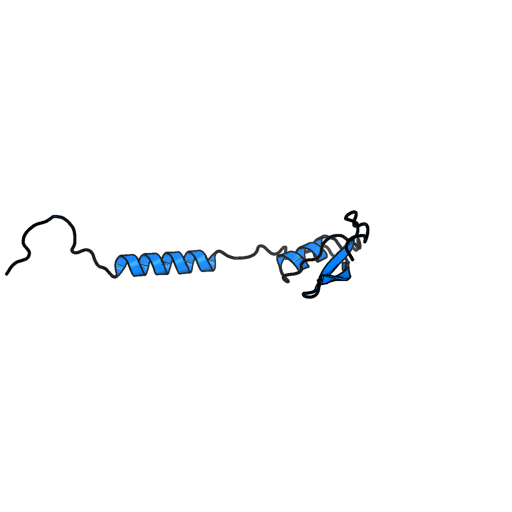 ? 16.513 -16.712 2.354 1.00 51.41 87 GLU A C 1
ATOM 697 O O . GLU A 1 87 ? 16.440 -16.453 1.150 1.00 51.41 87 GLU A O 1
ATOM 702 N N . PRO A 1 88 ? 17.273 -15.970 3.175 1.00 56.41 88 PRO A N 1
ATOM 703 C CA . PRO A 1 88 ? 18.082 -14.827 2.749 1.00 56.41 88 PRO A CA 1
ATOM 704 C C . PRO A 1 88 ? 19.320 -15.194 1.899 1.00 56.41 88 PRO A C 1
ATOM 706 O O . PRO A 1 88 ? 20.302 -14.460 1.932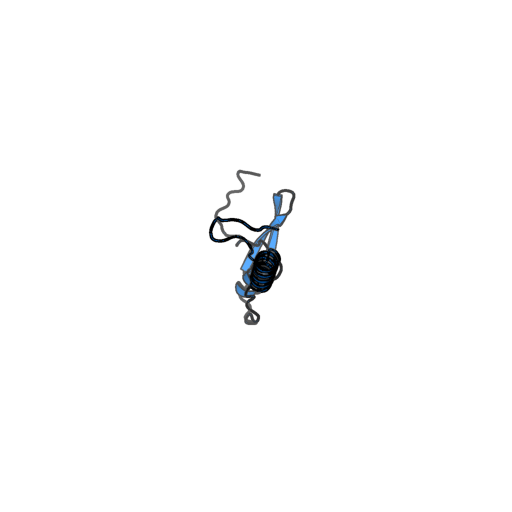 1.00 56.41 88 PRO A O 1
ATOM 709 N N . GLU A 1 89 ? 19.315 -16.295 1.143 1.00 58.88 89 GLU A N 1
ATOM 710 C CA . GLU A 1 89 ? 20.510 -16.775 0.421 1.00 58.88 89 GLU A CA 1
ATOM 711 C C . GLU A 1 89 ? 20.858 -16.024 -0.874 1.00 58.88 89 GLU A C 1
ATOM 713 O O . GLU A 1 89 ? 21.880 -16.319 -1.479 1.00 58.88 89 GLU A O 1
ATOM 718 N N . GLU A 1 90 ? 20.109 -14.997 -1.272 1.00 52.78 90 GLU A N 1
ATOM 719 C CA . GLU A 1 90 ? 20.500 -14.139 -2.406 1.00 52.78 90 GLU A CA 1
ATOM 720 C C . GLU A 1 90 ? 20.611 -12.664 -1.968 1.00 52.78 90 GLU A C 1
ATOM 722 O O . GLU A 1 90 ? 20.098 -11.758 -2.632 1.00 52.78 90 GLU A O 1
ATOM 727 N N . LEU A 1 91 ? 21.226 -12.439 -0.794 1.00 51.94 91 LEU A N 1
ATOM 728 C CA . LEU A 1 91 ? 21.683 -11.124 -0.320 1.00 51.94 91 LEU A CA 1
ATOM 729 C C . LEU A 1 91 ? 23.007 -10.719 -0.986 1.00 51.94 91 LEU A C 1
ATOM 731 O O . LEU A 1 91 ? 23.950 -11.540 -0.966 1.00 51.94 91 LEU A O 1
#

Mean predicted aligned error: 14.74 Å

Solvent-accessible surface area (backbone atoms only — not comparable to full-atom values): 5944 Å² total; per-residue (Å²): 140,79,93,80,87,73,93,87,83,91,71,68,76,64,56,60,53,52,51,52,49,50,51,50,53,55,61,62,68,68,73,69,75,87,55,74,88,73,62,80,84,69,80,51,73,35,54,29,29,31,64,50,100,84,65,54,74,45,80,46,81,29,57,20,64,58,56,49,53,38,35,31,69,64,69,75,40,72,62,41,64,69,81,65,88,69,73,76,85,87,118

Secondary structure (DSSP, 8-state):
------SS----HHHHHHHHHHHHHHHHHT---------------EEEEEE-TTS-EEEEEESSHHHHHHHHHHS----EETTS---STT-

Nearest PDB structures (foldseek):
  2ivg-assembly1_J  TM=2.723E-01  e=3.177E-01  Escherichia coli
  2iu7-assembly1_I  TM=2.775E-01  e=3.865E-01  Escherichia coli
  3wpa-assembly1_A  TM=3.305E-01  e=1.030E+00  Acinetobacter sp. Tol 5
  8a5y-assembly1_T  TM=3.390E-01  e=3.567E+00  Saccharomyces cerevisiae

Organism: Nezara viridula (NCBI:txid85310)

Radius of gyration: 26.32 Å; Cα contacts (8 Å, |Δi|>4): 76; chains: 1; bounding box: 36×38×80 Å

Foldseek 3Di:
DDDDDDPDPPDDPVVVVVVVVVVVVVVVVPPDQDAPPDDDQQFDKFKWWDADPVRDIDIDIDRDPSRVVNCVRPVVDDTDGPPPPDPVVPD